Protein AF-A0A8C5IM98-F1 (afdb_monomer_lite)

Secondary structure (DSSP, 8-state):
-PPPP--PPPTTSHHHHHHHHHHHHHHHHHHHHHHHHHHTPPPTTSSEEEEE--S-HHHHHHHHHHHHHTT--S---------SS--------TTSS-S-----EEEEE-----HHHHHHHHHHS---

InterPro domains:
  IPR004323 Divalent ion tolerance protein, CutA [PF03091] (49-82)
  IPR004323 Divalent ion tolerance protein, CutA [PF03091] (95-123)
  IPR004323 Divalent ion tolerance protein, CutA [PTHR23419] (19-82)
  IPR011322 Nitrogen regulatory PII-like, alpha/beta [SSF54913] (42-125)
  IPR015867 Nitrogen regulatory protein PII/ATP phosphoribosyltransferase, C-terminal [G3DSA:3.30.70.120] (31-84)
  IPR015867 Nitrogen regulatory protein PII/ATP phosphoribosyltransferase, C-terminal [G3DSA:3.30.70.120] (92-128)

Organism: Junco hyemalis (NCBI:txid40217)

pLDDT: mean 76.37, std 17.56, range [39.25, 95.69]

Sequence (128 aa):
RDKPRALSPPPGGKPVLALLLLLHPLLRGLALQLHSALTGSYVPGTHSVVFVTCLNEHIARDIARAIMDRRLAACVNILPKTNLGSAGREGMDAESIHPFEIPDIISLPIEQGNPAYLRWMEESVPRH

Radius of gyration: 26.39 Å; chains: 1; bounding box: 52×39×84 Å

Structure (mmCIF, N/CA/C/O backbone):
data_AF-A0A8C5IM98-F1
#
_entry.id   AF-A0A8C5IM98-F1
#
loop_
_atom_site.group_PDB
_atom_site.id
_atom_site.type_symbol
_atom_site.label_atom_id
_atom_site.label_alt_id
_atom_site.label_comp_id
_atom_site.label_asym_id
_atom_site.label_entity_id
_atom_site.label_seq_id
_atom_site.pdbx_PDB_ins_code
_atom_site.Cartn_x
_atom_site.Cartn_y
_atom_site.Cartn_z
_atom_site.occupancy
_atom_site.B_iso_or_equiv
_atom_site.auth_seq_id
_atom_site.auth_comp_id
_atom_site.auth_asym_id
_atom_site.auth_atom_id
_atom_site.pdbx_PDB_model_num
ATOM 1 N N . ARG A 1 1 ? 1.896 26.145 68.142 1.00 40.41 1 ARG A N 1
ATOM 2 C CA . ARG A 1 1 ? 2.326 25.919 66.739 1.00 40.41 1 ARG A CA 1
ATOM 3 C C . ARG A 1 1 ? 1.821 24.537 66.344 1.00 40.41 1 ARG A C 1
ATOM 5 O O . ARG A 1 1 ? 2.517 23.559 66.581 1.00 40.41 1 ARG A O 1
ATOM 12 N N . ASP A 1 2 ? 0.587 24.460 65.850 1.00 43.69 2 ASP A N 1
ATOM 13 C CA . ASP A 1 2 ? 0.004 23.217 65.338 1.00 43.69 2 ASP A CA 1
ATOM 14 C C . ASP A 1 2 ? 0.629 22.866 63.985 1.00 43.69 2 ASP A C 1
ATOM 16 O O 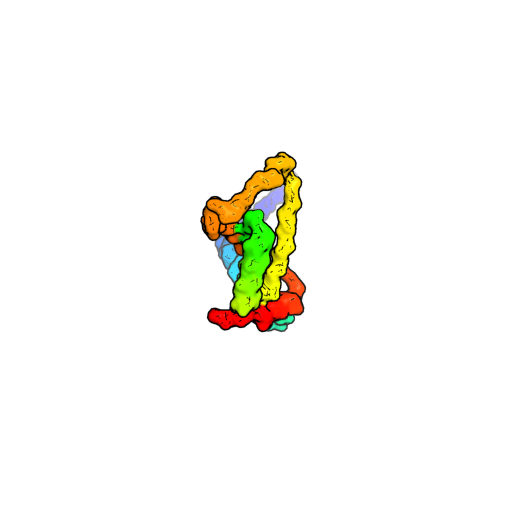. ASP A 1 2 ? 0.721 23.713 63.096 1.00 43.69 2 ASP A O 1
ATOM 20 N N . LYS A 1 3 ? 1.087 21.622 63.837 1.00 46.38 3 LYS A N 1
ATOM 21 C CA . LYS A 1 3 ? 1.507 21.049 62.552 1.00 46.38 3 LYS A CA 1
ATOM 22 C C . LYS A 1 3 ? 0.265 20.420 61.901 1.00 46.38 3 LYS A C 1
ATOM 24 O O . LYS A 1 3 ? -0.384 19.611 62.565 1.00 46.38 3 LYS A O 1
ATOM 29 N N . PRO A 1 4 ? -0.074 20.721 60.636 1.00 49.53 4 PRO A N 1
ATOM 30 C CA . PRO A 1 4 ? -1.224 20.100 59.991 1.00 49.53 4 PRO A CA 1
ATOM 31 C C . PRO A 1 4 ? -0.968 18.599 59.786 1.00 49.53 4 PRO A C 1
ATOM 33 O O . PRO A 1 4 ? 0.071 18.198 59.257 1.00 49.53 4 PRO A O 1
ATOM 36 N N . ARG A 1 5 ? -1.921 17.763 60.222 1.00 50.78 5 ARG A N 1
ATOM 37 C CA . ARG A 1 5 ? -1.963 16.326 59.914 1.00 50.78 5 ARG A CA 1
ATOM 38 C C . ARG A 1 5 ? -2.022 16.152 58.397 1.00 50.78 5 ARG A C 1
ATOM 40 O O . ARG A 1 5 ? -2.995 16.558 57.770 1.00 50.78 5 ARG A O 1
ATOM 47 N N . ALA A 1 6 ? -0.995 15.529 57.827 1.00 51.97 6 ALA A N 1
ATOM 48 C CA . ALA A 1 6 ? -1.021 15.066 56.449 1.00 51.97 6 ALA A CA 1
ATOM 49 C C . ALA A 1 6 ? -2.111 13.993 56.310 1.00 51.97 6 ALA A C 1
ATOM 51 O O . ALA A 1 6 ? -2.043 12.939 56.943 1.00 51.97 6 ALA A O 1
ATOM 52 N N . LEU A 1 7 ? -3.133 14.297 55.513 1.00 51.81 7 LEU A N 1
ATOM 53 C CA . LEU A 1 7 ? -4.190 13.372 55.132 1.00 51.81 7 LEU A CA 1
ATOM 54 C C . LEU A 1 7 ? -3.565 12.301 54.227 1.00 51.81 7 LEU A C 1
ATOM 56 O O . LEU A 1 7 ? -3.160 12.595 53.102 1.00 51.81 7 LEU A O 1
ATOM 60 N N . SER A 1 8 ? -3.413 11.078 54.734 1.00 50.03 8 SER A N 1
ATOM 61 C CA . SER A 1 8 ? -2.940 9.953 53.929 1.00 50.03 8 SER A CA 1
ATOM 62 C C . SER A 1 8 ? -3.958 9.635 52.821 1.00 50.03 8 SER A C 1
ATOM 64 O O . SER A 1 8 ? -5.165 9.642 53.079 1.00 50.03 8 SER A O 1
ATOM 66 N N . PRO A 1 9 ? -3.514 9.359 51.580 1.00 54.03 9 PRO A N 1
ATOM 67 C CA . PRO A 1 9 ? -4.426 8.986 50.506 1.00 54.03 9 PRO A CA 1
ATOM 68 C C . PRO A 1 9 ? -5.061 7.610 50.791 1.00 54.03 9 PRO A C 1
ATOM 70 O O . PRO A 1 9 ? -4.386 6.727 51.334 1.00 54.03 9 PRO A O 1
ATOM 73 N N . PRO A 1 10 ? -6.341 7.396 50.431 1.00 55.06 10 PRO A N 1
ATOM 74 C CA . PRO A 1 10 ? -7.062 6.165 50.745 1.00 55.06 10 PRO A CA 1
ATOM 75 C C . PRO A 1 10 ? -6.432 4.934 50.056 1.00 55.06 10 PRO A C 1
ATOM 77 O O . PRO A 1 10 ? -6.113 4.981 48.861 1.00 55.06 10 PRO A O 1
ATOM 80 N N . PRO A 1 11 ? -6.266 3.803 50.769 1.00 57.31 11 PRO A N 1
ATOM 81 C CA . PRO A 1 11 ? -5.680 2.585 50.224 1.00 57.31 11 PRO A CA 1
ATOM 82 C C . PRO A 1 11 ? -6.756 1.793 49.469 1.00 57.31 11 PRO A C 1
ATOM 84 O O . PRO A 1 11 ? -7.422 0.936 50.034 1.00 57.31 11 PRO A O 1
ATOM 87 N N . GLY A 1 12 ? -6.963 2.092 48.185 1.00 58.28 12 GLY A N 1
ATOM 88 C CA . GLY A 1 12 ? -7.943 1.341 47.382 1.00 58.28 12 GLY A CA 1
ATOM 89 C C . GLY A 1 12 ? -7.880 1.521 45.864 1.00 58.28 12 GLY A C 1
ATOM 90 O O . GLY A 1 12 ? -8.354 0.661 45.133 1.00 58.28 12 GLY A O 1
ATOM 91 N N . GLY A 1 13 ? -7.255 2.590 45.356 1.00 58.38 13 GLY A N 1
ATOM 92 C CA . GLY A 1 13 ? -7.288 2.916 43.918 1.00 58.38 13 GLY A CA 1
ATOM 93 C C . GLY A 1 13 ? -6.243 2.222 43.033 1.00 58.38 13 GLY A C 1
ATOM 94 O O . GLY A 1 13 ? -6.326 2.303 41.811 1.00 58.38 13 GLY A O 1
ATOM 95 N N . LYS A 1 14 ? -5.249 1.543 43.619 1.00 64.50 14 LYS A N 1
ATOM 96 C CA . LYS A 1 14 ? -4.095 1.002 42.876 1.00 64.50 14 LYS A CA 1
ATOM 97 C C . LYS A 1 14 ? -4.446 -0.117 41.873 1.00 64.50 14 LYS A C 1
ATOM 99 O O . LYS A 1 14 ? -3.981 -0.017 40.740 1.00 64.50 14 LYS A O 1
ATOM 104 N N . PRO A 1 15 ? -5.258 -1.143 42.213 1.00 71.38 15 PRO A N 1
ATOM 105 C CA . PRO A 1 15 ? -5.555 -2.219 41.264 1.00 71.38 15 PRO A CA 1
ATOM 106 C C . PRO A 1 15 ? -6.532 -1.780 40.165 1.00 71.38 15 PRO A C 1
ATOM 108 O O . PRO A 1 15 ? -6.390 -2.203 39.023 1.00 71.38 15 PRO A O 1
ATOM 111 N N . VAL A 1 16 ? -7.479 -0.888 40.477 1.00 79.81 16 VAL A N 1
ATOM 112 C CA . VAL A 1 16 ? -8.461 -0.373 39.506 1.00 79.81 16 VAL A CA 1
ATOM 113 C C . VAL A 1 16 ? -7.786 0.516 38.462 1.00 79.81 16 VAL A C 1
ATOM 115 O O . VAL A 1 16 ? -8.039 0.364 37.271 1.00 79.81 16 VAL A O 1
ATOM 118 N N . LEU A 1 17 ? -6.880 1.402 38.890 1.00 80.00 17 LEU A N 1
ATOM 119 C CA . LEU A 1 17 ? -6.123 2.251 37.970 1.00 80.00 17 LEU A CA 1
ATOM 120 C C . LEU A 1 17 ? -5.176 1.424 37.088 1.00 80.00 17 LEU A C 1
ATOM 122 O O . LEU A 1 17 ? -5.078 1.683 35.892 1.00 80.00 17 LEU A O 1
ATOM 126 N N . ALA A 1 18 ? -4.527 0.399 37.650 1.00 84.06 18 ALA A N 1
ATOM 127 C CA . ALA A 1 18 ? -3.683 -0.517 36.885 1.00 84.06 18 ALA A CA 1
ATOM 128 C C . ALA A 1 18 ? -4.488 -1.308 35.840 1.00 84.06 18 ALA A C 1
ATOM 130 O O . ALA A 1 18 ? -4.067 -1.403 34.689 1.00 84.06 18 ALA A O 1
ATOM 131 N N . LEU A 1 19 ? -5.668 -1.817 36.210 1.00 85.81 19 LEU A N 1
ATOM 132 C CA . LEU A 1 19 ? -6.565 -2.521 35.292 1.00 85.81 19 LEU A CA 1
ATOM 133 C C . LEU A 1 19 ? -7.060 -1.604 34.165 1.00 85.81 19 LEU A C 1
ATOM 135 O O . LEU A 1 19 ? -7.083 -2.013 33.008 1.00 85.81 19 LEU A O 1
ATOM 139 N N . LEU A 1 20 ? -7.404 -0.353 34.485 1.00 84.00 20 LEU A N 1
ATOM 140 C CA . LEU A 1 20 ? -7.830 0.634 33.495 1.00 84.00 20 LEU A CA 1
ATOM 141 C C . LEU A 1 20 ? -6.705 0.969 32.505 1.00 84.00 20 LEU A C 1
ATOM 143 O O . LEU A 1 20 ? -6.954 1.023 31.305 1.00 84.00 20 LEU A O 1
ATOM 147 N N . LEU A 1 21 ? -5.470 1.145 32.987 1.00 87.12 21 LEU A N 1
ATOM 148 C CA . LEU A 1 21 ? -4.298 1.389 32.138 1.00 87.12 21 LEU A CA 1
ATOM 149 C C . LEU A 1 21 ? -3.974 0.186 31.240 1.00 87.12 21 LEU A C 1
ATOM 151 O O . LEU A 1 21 ? -3.632 0.375 30.075 1.00 87.12 21 LEU A O 1
ATOM 155 N N . LEU A 1 22 ? -4.131 -1.038 31.753 1.00 87.94 22 LEU A N 1
ATOM 156 C CA . LEU A 1 22 ? -3.951 -2.272 30.981 1.00 87.94 22 LEU A CA 1
ATOM 157 C C . LEU A 1 22 ? -5.029 -2.454 29.905 1.00 87.94 22 LEU A C 1
ATOM 159 O O . LEU A 1 22 ? -4.732 -2.926 28.811 1.00 87.94 22 LEU A O 1
ATOM 163 N N . LEU A 1 23 ? -6.270 -2.059 30.192 1.00 92.38 23 LEU A N 1
ATOM 164 C CA . LEU A 1 23 ? -7.392 -2.179 29.259 1.00 92.38 23 LEU A CA 1
ATOM 165 C C . LEU A 1 23 ? -7.466 -1.009 28.258 1.00 92.38 23 LEU A C 1
ATOM 167 O O . LEU A 1 23 ? -8.094 -1.123 27.206 1.00 92.38 23 LEU A O 1
ATOM 171 N N . HIS A 1 24 ? -6.804 0.110 28.556 1.00 88.44 24 HIS A N 1
ATOM 172 C CA . HIS A 1 24 ? -6.802 1.321 27.739 1.00 88.44 24 HIS A CA 1
ATOM 173 C C . HIS A 1 24 ? -6.419 1.113 26.258 1.00 88.44 24 HIS A C 1
ATOM 175 O O . HIS A 1 24 ? -7.154 1.615 25.407 1.00 88.44 24 HIS A O 1
ATOM 181 N N . PRO A 1 25 ? -5.332 0.400 25.882 1.00 87.50 25 PRO A N 1
ATOM 182 C CA . PRO A 1 25 ? -5.004 0.190 24.467 1.00 87.50 25 PRO A CA 1
ATOM 183 C C . PRO A 1 25 ? -6.091 -0.593 23.719 1.00 87.50 25 PRO A C 1
ATOM 185 O O . PRO A 1 25 ? -6.407 -0.255 22.580 1.00 87.50 25 PRO A O 1
ATOM 188 N N . LEU A 1 26 ? -6.717 -1.578 24.374 1.00 89.25 26 LEU A N 1
ATOM 189 C CA . LEU A 1 26 ? -7.803 -2.366 23.792 1.00 89.25 26 LEU A CA 1
ATOM 190 C C . LEU A 1 26 ? -9.061 -1.511 23.584 1.00 89.25 26 LEU A C 1
ATOM 192 O O . LEU A 1 26 ? -9.620 -1.486 22.488 1.00 89.25 26 LEU A O 1
ATOM 196 N N . LEU A 1 27 ? -9.473 -0.768 24.616 1.00 88.56 27 LEU A N 1
ATOM 197 C CA . LEU A 1 27 ? -10.615 0.149 24.544 1.00 88.56 27 LEU A CA 1
ATOM 198 C C . LEU A 1 27 ? -10.401 1.234 23.488 1.00 88.56 27 LEU A C 1
ATOM 200 O O . LEU A 1 27 ? -11.323 1.557 22.744 1.00 88.56 27 LEU A O 1
ATOM 204 N N . ARG A 1 28 ? -9.179 1.766 23.380 1.00 85.69 28 ARG A N 1
ATOM 205 C CA . ARG A 1 28 ? -8.815 2.754 22.361 1.00 85.69 28 ARG A CA 1
ATOM 206 C C . ARG A 1 28 ? -8.889 2.165 20.951 1.00 85.69 28 ARG A C 1
ATOM 208 O O . ARG A 1 28 ? -9.413 2.830 20.064 1.00 85.69 28 ARG A O 1
ATOM 215 N N . GLY A 1 29 ? -8.421 0.933 20.749 1.00 84.12 29 GLY A N 1
ATOM 216 C CA . GLY A 1 29 ? -8.547 0.229 19.469 1.00 84.12 29 GLY A CA 1
ATOM 217 C C . GLY A 1 29 ? -10.009 0.033 19.061 1.00 84.12 29 GLY A C 1
ATOM 218 O O . GLY A 1 29 ? -10.397 0.407 17.958 1.00 84.12 29 GLY A O 1
ATOM 219 N N . LEU A 1 30 ? -10.843 -0.458 19.982 1.00 85.56 30 LEU A N 1
ATOM 220 C CA . LEU A 1 30 ? -12.288 -0.616 19.770 1.00 85.56 30 LEU A CA 1
ATOM 221 C C . LEU A 1 30 ? -12.988 0.713 19.463 1.00 85.56 30 LEU A C 1
ATOM 223 O O . LEU A 1 30 ? -13.805 0.777 18.548 1.00 85.56 30 LEU A O 1
ATOM 227 N N . ALA A 1 31 ? -12.648 1.782 20.185 1.00 84.88 31 ALA A N 1
ATOM 228 C CA . ALA A 1 31 ? -13.211 3.106 19.944 1.00 84.88 31 ALA A CA 1
ATOM 229 C C . ALA A 1 31 ? -12.843 3.648 18.552 1.00 84.88 31 ALA A C 1
ATOM 231 O O . ALA A 1 31 ? -13.698 4.227 17.887 1.00 84.88 31 ALA A O 1
ATOM 232 N N . LEU A 1 32 ? -11.606 3.431 18.087 1.00 81.06 32 LEU A N 1
ATOM 233 C CA . LEU A 1 32 ? -11.169 3.832 16.744 1.00 81.06 32 LEU A CA 1
ATOM 234 C C . LEU A 1 32 ? -11.890 3.043 15.646 1.00 81.06 32 LEU A C 1
ATOM 236 O O . LEU A 1 32 ? -12.341 3.645 14.675 1.00 81.06 32 LEU A O 1
ATOM 240 N N . GLN A 1 33 ? -12.057 1.729 15.823 1.00 80.81 33 GLN A N 1
ATOM 241 C CA . GLN A 1 33 ? -12.823 0.884 14.898 1.00 80.81 33 GLN A CA 1
ATOM 242 C C . GLN A 1 33 ? -14.289 1.330 14.814 1.00 80.81 33 GLN A C 1
ATOM 244 O O . GLN A 1 33 ? -14.833 1.495 13.726 1.00 80.81 33 GLN A O 1
ATOM 249 N N . LEU A 1 34 ? -14.919 1.599 15.962 1.00 83.19 34 LEU A N 1
ATOM 250 C CA . LEU A 1 34 ? -16.303 2.070 16.017 1.00 83.19 34 LEU A CA 1
ATOM 251 C C . LEU A 1 34 ? -16.454 3.466 15.398 1.00 83.19 34 LEU A C 1
ATOM 253 O O . LEU A 1 34 ? -17.392 3.716 14.646 1.00 83.19 34 LEU A O 1
ATOM 257 N N . HIS A 1 35 ? -15.523 4.378 15.683 1.00 79.94 35 HIS A N 1
ATOM 258 C CA . HIS A 1 35 ? -15.528 5.716 15.103 1.00 79.94 35 HIS A CA 1
ATOM 259 C C . HIS A 1 35 ? -15.345 5.672 13.586 1.00 79.94 35 HIS A C 1
ATOM 261 O O . HIS A 1 35 ? -16.069 6.358 12.869 1.00 79.94 35 HIS A O 1
ATOM 267 N N . SER A 1 36 ? -14.429 4.839 13.090 1.00 75.94 36 SER A N 1
ATOM 268 C CA . SER A 1 36 ? -14.247 4.587 11.660 1.00 75.94 36 SER A CA 1
ATOM 269 C C . SER A 1 36 ? -15.533 4.057 11.018 1.00 75.94 36 SER A C 1
ATOM 271 O O . SER A 1 36 ? -16.001 4.648 10.047 1.00 75.94 36 SER A O 1
ATOM 273 N N . ALA A 1 37 ? -16.166 3.040 11.613 1.00 74.69 37 ALA A N 1
ATOM 274 C CA . ALA A 1 37 ? -17.416 2.472 11.111 1.00 74.69 37 ALA A CA 1
ATOM 275 C C . ALA A 1 37 ? -18.560 3.501 11.045 1.00 74.69 37 ALA A C 1
ATOM 277 O O . ALA A 1 37 ? -19.334 3.505 10.092 1.00 74.69 37 ALA A O 1
ATOM 278 N N . LEU A 1 38 ? -18.658 4.397 12.034 1.00 80.69 38 LEU A N 1
ATOM 279 C CA . LEU A 1 38 ? -19.711 5.416 12.102 1.00 80.69 38 LEU A CA 1
ATOM 280 C C . LEU A 1 38 ? -19.453 6.629 11.199 1.00 80.69 38 LEU A C 1
ATOM 282 O O . LEU A 1 38 ? -20.393 7.217 10.675 1.00 80.69 38 LEU A O 1
ATOM 286 N N . THR A 1 39 ? -18.194 7.034 11.037 1.00 75.94 39 THR A N 1
ATOM 287 C CA . THR A 1 39 ? -17.823 8.231 10.258 1.00 75.94 39 THR A CA 1
ATOM 288 C C . THR A 1 39 ? -17.441 7.920 8.815 1.00 75.94 39 THR A C 1
ATOM 290 O O . THR A 1 39 ? -17.246 8.838 8.021 1.00 75.94 39 THR A O 1
ATOM 293 N N . GLY A 1 40 ? -17.297 6.638 8.470 1.00 69.69 40 GLY A N 1
ATOM 294 C CA . GLY A 1 40 ? -16.712 6.210 7.201 1.00 69.69 40 GLY A CA 1
ATOM 295 C C . GLY A 1 40 ? -15.235 6.593 7.062 1.00 69.69 40 GLY A C 1
ATOM 296 O O . GLY A 1 40 ? -14.728 6.669 5.940 1.00 69.69 40 GLY A O 1
ATOM 297 N N . SER A 1 41 ? -14.560 6.884 8.180 1.00 72.25 41 SER A N 1
ATOM 298 C CA . SER A 1 41 ? -13.125 7.172 8.207 1.00 72.25 41 SER A CA 1
ATOM 299 C C . SER A 1 41 ? -12.325 5.886 8.037 1.00 72.25 41 SER A C 1
ATOM 301 O O . SER A 1 41 ? -12.791 4.805 8.370 1.00 72.25 41 SER A O 1
ATOM 303 N N . TYR A 1 42 ? -11.104 5.997 7.534 1.00 80.44 42 TYR A N 1
ATOM 304 C CA . TYR A 1 42 ? -10.207 4.865 7.327 1.00 80.44 42 TYR A CA 1
ATOM 305 C C . TYR A 1 42 ? -9.800 4.164 8.637 1.00 80.44 42 TYR A C 1
ATOM 307 O O . TYR A 1 42 ? -9.563 4.828 9.647 1.00 80.44 42 TYR A O 1
ATOM 315 N N . VAL A 1 43 ? -9.675 2.831 8.596 1.00 78.56 43 VAL A N 1
ATOM 316 C CA . VAL A 1 43 ? -9.140 2.015 9.696 1.00 78.56 43 VAL A CA 1
ATOM 317 C C . VAL A 1 43 ? -7.612 1.903 9.565 1.00 78.56 43 VAL A C 1
ATOM 319 O O . VAL A 1 43 ? -7.140 1.319 8.580 1.00 78.56 43 VAL A O 1
ATOM 322 N N . PRO A 1 44 ? -6.837 2.392 10.553 1.00 80.12 44 PRO A N 1
ATOM 323 C CA . PRO A 1 44 ? -5.380 2.260 10.573 1.00 80.12 44 PRO A CA 1
ATOM 324 C C . PRO A 1 44 ? -4.911 0.806 10.405 1.00 80.12 44 PRO A C 1
ATOM 326 O O . PRO A 1 44 ? -5.496 -0.109 10.986 1.00 80.12 44 PRO A O 1
ATOM 329 N N . GLY A 1 45 ? -3.861 0.593 9.608 1.00 79.06 45 GLY A N 1
ATOM 330 C CA . GLY A 1 45 ? -3.232 -0.718 9.408 1.00 79.06 45 GLY A CA 1
ATOM 331 C C . GLY A 1 45 ? -3.925 -1.661 8.416 1.00 79.06 45 GLY A C 1
ATOM 332 O O . GLY A 1 45 ? -3.461 -2.782 8.235 1.00 79.06 45 GLY A O 1
ATOM 333 N N . THR A 1 46 ? -5.008 -1.240 7.752 1.00 85.19 46 THR A N 1
ATOM 334 C CA . THR A 1 46 ? -5.675 -2.065 6.718 1.00 85.19 46 THR A CA 1
ATOM 335 C C . THR A 1 46 ? -4.945 -2.078 5.378 1.00 85.19 46 THR A C 1
ATOM 337 O O . THR A 1 46 ? -5.082 -3.028 4.614 1.00 85.19 46 THR A O 1
ATOM 340 N N . HIS A 1 47 ? -4.172 -1.033 5.095 1.00 90.50 47 HIS A N 1
ATOM 341 C CA . HIS A 1 47 ? -3.358 -0.900 3.895 1.00 90.50 47 HIS A CA 1
ATOM 342 C C . HIS A 1 47 ? -1.910 -0.624 4.286 1.00 90.50 47 HIS A C 1
ATOM 344 O O . HIS A 1 47 ? -1.636 -0.076 5.357 1.00 90.50 47 HIS A O 1
ATOM 350 N N . SER A 1 48 ? -0.989 -0.967 3.392 1.00 93.25 48 SER A N 1
ATOM 351 C CA . SER A 1 48 ? 0.446 -0.805 3.605 1.00 93.25 48 SER A CA 1
ATOM 352 C C . SER A 1 48 ? 1.105 -0.152 2.401 1.00 93.25 48 SER A C 1
ATOM 354 O O . SER A 1 48 ? 0.659 -0.313 1.266 1.00 93.25 48 SER A O 1
ATOM 356 N N . VAL A 1 49 ? 2.204 0.551 2.654 1.00 94.56 49 VAL A N 1
ATOM 357 C CA . VAL A 1 49 ? 3.148 0.976 1.621 1.00 94.56 49 VAL A CA 1
ATOM 358 C C . VAL A 1 49 ? 4.304 -0.010 1.614 1.00 94.56 49 VAL A C 1
ATOM 360 O O . VAL A 1 49 ? 4.899 -0.276 2.658 1.00 94.56 49 VAL A O 1
ATOM 363 N N . VAL A 1 50 ? 4.624 -0.538 0.436 1.00 94.88 50 VAL A N 1
ATOM 364 C CA . VAL A 1 50 ? 5.751 -1.451 0.245 1.00 94.88 50 VAL A CA 1
ATOM 365 C C . VAL A 1 50 ? 6.857 -0.726 -0.511 1.00 94.88 50 VAL A C 1
ATOM 367 O O . VAL A 1 50 ? 6.639 -0.220 -1.611 1.00 94.88 50 VAL A O 1
ATOM 370 N N . PHE A 1 51 ? 8.046 -0.687 0.079 1.00 93.50 51 PHE A N 1
ATOM 371 C CA . PHE A 1 51 ? 9.268 -0.231 -0.567 1.00 93.50 51 PHE A CA 1
ATOM 372 C C . PHE A 1 51 ? 10.026 -1.436 -1.104 1.00 93.50 51 PHE A C 1
ATOM 374 O O . PHE A 1 51 ? 10.271 -2.386 -0.363 1.00 93.50 51 PHE A O 1
ATOM 381 N N . VAL A 1 52 ? 10.395 -1.375 -2.382 1.00 90.75 52 VAL A N 1
ATOM 382 C CA . VAL A 1 52 ? 11.192 -2.399 -3.062 1.00 90.75 52 VAL A CA 1
ATOM 383 C C . VAL A 1 52 ? 12.449 -1.728 -3.598 1.00 90.75 52 VAL A C 1
ATOM 385 O O . VAL A 1 52 ? 12.358 -0.828 -4.437 1.00 90.75 52 VAL A O 1
ATOM 388 N N . THR A 1 53 ? 13.624 -2.128 -3.114 1.00 88.50 53 THR A N 1
ATOM 389 C CA . THR A 1 53 ? 14.895 -1.635 -3.654 1.00 88.50 53 THR A CA 1
ATOM 390 C C . THR A 1 53 ? 15.311 -2.495 -4.844 1.00 88.50 53 THR A C 1
ATOM 392 O O . THR A 1 53 ? 15.339 -3.719 -4.785 1.00 88.50 53 THR A O 1
ATOM 395 N N . CYS A 1 54 ? 15.611 -1.839 -5.964 1.00 82.81 54 CYS A N 1
ATOM 396 C CA . CYS A 1 54 ? 16.124 -2.490 -7.167 1.00 82.81 54 CYS A CA 1
ATOM 397 C C . CYS A 1 54 ? 17.509 -1.921 -7.508 1.00 82.81 54 CYS A C 1
ATOM 399 O O . CYS A 1 54 ? 17.832 -0.769 -7.178 1.00 82.81 54 CYS A O 1
ATOM 401 N N . LEU A 1 55 ? 18.335 -2.722 -8.183 1.00 77.06 55 LEU A N 1
ATOM 402 C CA . LEU A 1 55 ? 19.612 -2.259 -8.732 1.00 77.06 55 LEU A CA 1
ATOM 403 C C . LEU A 1 55 ? 19.448 -1.455 -10.025 1.00 77.06 55 LEU A C 1
ATOM 405 O O . LEU A 1 55 ? 20.236 -0.551 -10.283 1.00 77.06 55 LEU A O 1
ATOM 409 N N . ASN A 1 56 ? 18.431 -1.780 -10.827 1.00 78.50 56 ASN A N 1
ATOM 410 C CA . ASN A 1 56 ? 18.215 -1.207 -12.151 1.00 78.50 56 ASN A CA 1
ATOM 411 C C . ASN A 1 56 ? 16.772 -0.699 -12.295 1.00 78.50 56 ASN A C 1
ATOM 413 O O . ASN A 1 56 ? 15.820 -1.323 -11.822 1.00 78.50 56 ASN A O 1
ATOM 417 N N . GLU A 1 57 ? 16.617 0.427 -12.986 1.00 84.25 57 GLU A N 1
ATOM 418 C CA . GLU A 1 57 ? 15.326 1.020 -13.319 1.00 84.25 57 GLU A CA 1
ATOM 419 C C . GLU A 1 57 ? 14.481 0.116 -14.234 1.00 84.25 57 GLU A C 1
ATOM 421 O O . GLU A 1 57 ? 13.261 0.076 -14.091 1.00 84.25 57 GLU A O 1
ATOM 426 N N . HIS A 1 58 ? 15.103 -0.644 -15.145 1.00 85.62 58 HIS A N 1
ATOM 427 C CA . HIS A 1 58 ? 14.377 -1.576 -16.016 1.00 85.62 58 HIS A CA 1
ATOM 428 C C . HIS A 1 58 ? 13.625 -2.635 -15.199 1.00 85.62 58 HIS A C 1
ATOM 430 O O . HIS A 1 58 ? 12.422 -2.814 -15.375 1.00 85.62 58 HIS A O 1
ATOM 436 N N . ILE A 1 59 ? 14.308 -3.255 -14.232 1.00 85.94 59 ILE A N 1
ATOM 437 C CA . ILE A 1 59 ? 13.718 -4.251 -13.327 1.00 85.94 59 ILE A CA 1
ATOM 438 C C . ILE A 1 59 ? 12.588 -3.625 -12.501 1.00 85.94 59 ILE A C 1
ATOM 440 O O . ILE A 1 59 ? 11.516 -4.213 -12.381 1.00 85.94 59 ILE A O 1
ATOM 444 N N . ALA A 1 60 ? 12.783 -2.407 -11.981 1.00 88.19 60 ALA A N 1
ATOM 445 C CA . ALA A 1 60 ? 11.743 -1.705 -11.230 1.00 88.19 60 ALA A CA 1
ATOM 446 C C . ALA A 1 60 ? 10.477 -1.466 -12.074 1.00 88.19 60 ALA A C 1
ATOM 448 O O . ALA A 1 60 ? 9.364 -1.641 -11.577 1.00 88.19 60 ALA A O 1
ATOM 449 N N . ARG A 1 61 ? 10.630 -1.111 -13.359 1.00 91.00 61 ARG A N 1
ATOM 450 C CA . ARG A 1 61 ? 9.496 -0.948 -14.282 1.00 91.00 61 ARG A CA 1
ATOM 451 C C . ARG A 1 61 ? 8.801 -2.270 -14.586 1.00 91.00 61 ARG A C 1
ATOM 453 O O . ARG A 1 61 ? 7.573 -2.291 -14.621 1.00 91.00 61 ARG A O 1
ATOM 460 N N . ASP A 1 62 ? 9.547 -3.351 -14.789 1.00 91.31 62 ASP A N 1
ATOM 461 C CA . ASP A 1 62 ? 8.962 -4.668 -15.056 1.00 91.31 62 ASP A CA 1
ATOM 462 C C . ASP A 1 62 ? 8.184 -5.197 -13.847 1.00 91.31 62 ASP A C 1
ATOM 464 O O . ASP A 1 62 ? 7.055 -5.666 -13.994 1.00 91.31 62 ASP A O 1
ATOM 468 N N . ILE A 1 63 ? 8.731 -5.035 -12.637 1.00 90.31 63 ILE A N 1
ATOM 469 C CA . ILE A 1 63 ? 8.037 -5.357 -11.384 1.00 90.31 63 ILE A CA 1
ATOM 470 C C . ILE A 1 63 ? 6.775 -4.502 -11.240 1.00 90.31 63 ILE A C 1
ATOM 472 O O . ILE A 1 63 ? 5.703 -5.038 -10.961 1.00 90.31 63 ILE A O 1
ATOM 476 N N . ALA A 1 64 ? 6.873 -3.188 -11.467 1.00 93.31 64 ALA A N 1
ATOM 477 C CA . ALA A 1 64 ? 5.726 -2.288 -11.389 1.00 93.31 64 ALA A CA 1
ATOM 478 C C . ALA A 1 64 ? 4.612 -2.717 -12.354 1.00 93.31 64 ALA A C 1
ATOM 480 O O . ALA A 1 64 ? 3.460 -2.832 -11.942 1.00 93.31 64 ALA A O 1
ATOM 481 N N . ARG A 1 65 ? 4.953 -3.025 -13.611 1.00 94.88 65 ARG A N 1
ATOM 482 C CA . ARG A 1 65 ? 3.997 -3.539 -14.604 1.00 94.88 65 ARG A CA 1
ATOM 483 C C . ARG A 1 65 ? 3.341 -4.828 -14.125 1.00 94.88 65 ARG A C 1
ATOM 485 O O . ARG A 1 65 ? 2.121 -4.887 -14.060 1.00 94.88 65 ARG A O 1
ATOM 492 N N . ALA A 1 66 ? 4.129 -5.810 -13.689 1.00 94.00 66 ALA A N 1
ATOM 493 C CA . ALA A 1 66 ? 3.602 -7.086 -13.216 1.00 94.00 66 ALA A CA 1
ATOM 494 C C . ALA A 1 66 ? 2.657 -6.941 -12.004 1.00 94.00 66 ALA A C 1
ATOM 496 O O . ALA A 1 66 ? 1.647 -7.644 -11.927 1.00 94.00 66 ALA A O 1
ATOM 497 N N . ILE A 1 67 ? 2.962 -6.033 -11.069 1.00 93.88 67 ILE A N 1
ATOM 498 C CA . ILE A 1 67 ? 2.114 -5.723 -9.906 1.00 93.88 67 ILE A CA 1
ATOM 499 C C . ILE A 1 67 ? 0.795 -5.079 -10.348 1.00 93.88 67 ILE A C 1
ATOM 501 O O . ILE A 1 67 ? -0.269 -5.483 -9.872 1.00 93.88 67 ILE A O 1
ATOM 505 N N . MET A 1 68 ? 0.854 -4.101 -11.255 1.00 94.06 68 MET A N 1
ATOM 506 C CA . MET A 1 68 ? -0.331 -3.386 -11.739 1.00 94.06 68 MET A CA 1
ATOM 507 C C . MET A 1 68 ? -1.223 -4.276 -12.613 1.00 94.06 68 MET A C 1
ATOM 509 O O . MET A 1 68 ? -2.439 -4.277 -12.428 1.00 94.06 68 MET A O 1
ATOM 513 N N . ASP A 1 69 ? -0.640 -5.092 -13.495 1.00 94.69 69 ASP A N 1
ATOM 514 C CA . ASP A 1 69 ? -1.367 -6.023 -14.372 1.00 94.69 69 ASP A CA 1
ATOM 515 C C . ASP A 1 69 ? -2.158 -7.057 -13.565 1.00 94.69 69 ASP A C 1
ATOM 517 O O . ASP A 1 69 ? -3.289 -7.408 -13.902 1.00 94.69 69 ASP A O 1
ATOM 521 N N . ARG A 1 70 ? -1.580 -7.513 -12.449 1.00 93.81 70 ARG A N 1
ATOM 522 C CA . ARG A 1 70 ? -2.227 -8.433 -11.504 1.00 93.81 70 ARG A CA 1
ATOM 523 C C . ARG A 1 70 ? -3.110 -7.723 -10.477 1.00 93.81 70 ARG A C 1
ATOM 525 O O . ARG A 1 70 ? -3.692 -8.393 -9.630 1.00 93.81 70 ARG A O 1
ATOM 532 N N . ARG A 1 71 ? -3.207 -6.389 -10.537 1.00 93.12 71 ARG A N 1
ATOM 533 C CA . ARG A 1 71 ? -3.947 -5.541 -9.589 1.00 93.12 7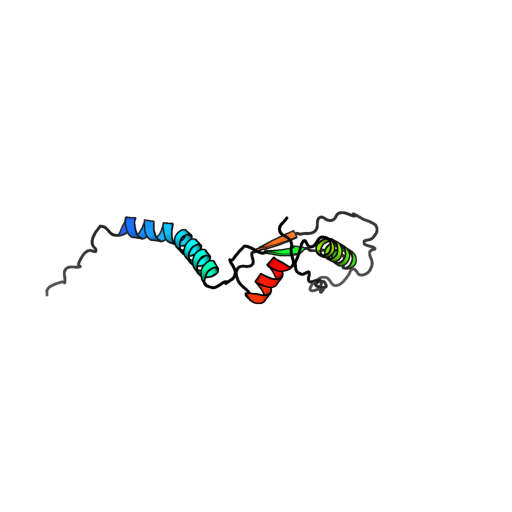1 ARG A CA 1
ATOM 534 C C . ARG A 1 71 ? -3.600 -5.839 -8.127 1.00 93.12 71 ARG A C 1
ATOM 536 O O . ARG A 1 71 ? -4.487 -5.931 -7.288 1.00 93.12 71 ARG A O 1
ATOM 543 N N . LEU A 1 72 ? -2.311 -6.012 -7.829 1.00 93.25 72 LEU A N 1
ATOM 544 C CA . LEU A 1 72 ? -1.821 -6.308 -6.474 1.00 93.25 72 LEU A CA 1
ATOM 545 C C . LEU A 1 72 ? -1.551 -5.044 -5.643 1.00 93.25 72 LEU A C 1
ATOM 547 O O . LEU A 1 72 ? -1.427 -5.126 -4.424 1.00 93.25 72 LEU A O 1
ATOM 551 N N . ALA A 1 73 ? -1.453 -3.879 -6.287 1.00 94.06 73 ALA A N 1
ATOM 552 C CA . ALA A 1 73 ? -1.302 -2.583 -5.635 1.00 94.06 73 ALA A CA 1
ATOM 553 C C . ALA A 1 73 ? -2.169 -1.532 -6.336 1.00 94.06 73 ALA A C 1
ATOM 555 O O . ALA A 1 73 ? -2.411 -1.622 -7.539 1.00 94.06 73 ALA A O 1
ATOM 556 N N . ALA A 1 74 ? -2.614 -0.521 -5.588 1.00 94.50 74 ALA A N 1
ATOM 557 C CA . ALA A 1 74 ? -3.399 0.581 -6.143 1.00 94.50 74 ALA A CA 1
ATOM 558 C C . ALA A 1 74 ? -2.524 1.554 -6.951 1.00 94.50 74 ALA A C 1
ATOM 560 O O . ALA A 1 74 ? -2.960 2.117 -7.952 1.00 94.50 74 ALA A O 1
ATOM 561 N N . CYS A 1 75 ? -1.276 1.749 -6.523 1.00 94.62 75 CYS A N 1
ATOM 562 C CA . CYS A 1 75 ? -0.314 2.630 -7.172 1.00 94.62 75 CYS A CA 1
ATOM 563 C C . CYS A 1 75 ? 1.119 2.134 -6.961 1.00 94.62 75 CYS A C 1
ATOM 565 O O . CYS A 1 75 ? 1.423 1.507 -5.945 1.00 94.62 75 CYS A O 1
ATOM 567 N N . VAL A 1 76 ? 2.014 2.492 -7.883 1.00 95.69 76 VAL A N 1
ATOM 568 C CA . VAL A 1 76 ? 3.457 2.263 -7.759 1.00 95.69 76 VAL A CA 1
ATOM 569 C C . VAL A 1 76 ? 4.195 3.551 -8.111 1.00 95.69 76 VAL A C 1
ATOM 571 O O . VAL A 1 76 ? 3.963 4.130 -9.170 1.00 95.69 76 VAL A O 1
ATOM 574 N N . ASN A 1 77 ? 5.103 3.976 -7.233 1.00 94.00 77 ASN A N 1
ATOM 575 C CA . ASN A 1 77 ? 5.993 5.110 -7.468 1.00 94.00 77 ASN A CA 1
ATOM 576 C C . ASN A 1 77 ? 7.412 4.591 -7.707 1.00 94.00 77 ASN A C 1
ATOM 578 O O . ASN A 1 77 ? 7.967 3.903 -6.851 1.00 94.00 77 ASN A O 1
ATOM 582 N N . ILE A 1 78 ? 8.008 4.940 -8.848 1.00 90.81 78 ILE A N 1
ATOM 583 C CA . ILE A 1 78 ? 9.405 4.616 -9.156 1.00 90.81 78 ILE A CA 1
ATOM 584 C C . ILE A 1 78 ? 10.250 5.849 -8.852 1.00 90.81 78 ILE A C 1
ATOM 586 O O . ILE A 1 78 ? 10.082 6.895 -9.478 1.00 90.81 78 ILE A O 1
ATOM 590 N N . LEU A 1 79 ? 11.145 5.726 -7.873 1.00 89.19 79 LEU A N 1
ATOM 591 C CA . LEU A 1 79 ? 12.057 6.793 -7.474 1.00 89.19 79 LEU A CA 1
ATOM 592 C C . LEU A 1 79 ? 13.454 6.497 -8.040 1.00 89.19 79 LEU A C 1
ATOM 594 O O . LEU A 1 79 ? 14.012 5.444 -7.722 1.00 89.19 79 LEU A O 1
ATOM 598 N N . PRO A 1 80 ? 14.042 7.386 -8.863 1.00 80.88 80 PRO A N 1
ATOM 599 C CA . PRO A 1 80 ? 15.410 7.200 -9.327 1.00 80.88 80 PRO A CA 1
ATOM 600 C C . PRO A 1 80 ? 16.375 7.304 -8.140 1.00 80.88 80 PRO A C 1
ATOM 602 O O . PRO A 1 80 ? 16.259 8.210 -7.311 1.00 80.88 80 PRO A O 1
ATOM 605 N N . LYS A 1 81 ? 17.351 6.391 -8.056 1.00 71.50 81 LYS A N 1
ATOM 606 C CA . LYS A 1 81 ? 18.451 6.517 -7.091 1.00 71.50 81 LYS A CA 1
ATOM 607 C C . LYS A 1 81 ? 19.262 7.762 -7.448 1.00 71.50 81 LYS A C 1
ATOM 609 O O . LYS A 1 81 ? 19.876 7.825 -8.509 1.00 71.50 81 LYS A O 1
ATOM 614 N N . THR A 1 82 ? 19.277 8.752 -6.561 1.00 59.41 82 THR A N 1
ATOM 615 C CA . THR A 1 82 ? 20.252 9.839 -6.622 1.00 59.41 82 THR A CA 1
ATOM 616 C C . THR A 1 82 ? 21.517 9.370 -5.908 1.00 59.41 82 THR A C 1
ATOM 618 O O . THR A 1 82 ? 21.466 8.890 -4.776 1.00 59.41 82 THR A O 1
ATOM 621 N N . ASN A 1 83 ? 22.663 9.461 -6.584 1.00 55.62 83 ASN A N 1
ATOM 622 C CA . ASN A 1 83 ? 23.962 9.039 -6.055 1.00 55.62 83 ASN A CA 1
ATOM 623 C C . ASN A 1 83 ? 24.451 10.019 -4.979 1.00 55.62 83 ASN A C 1
ATOM 625 O O . ASN A 1 83 ? 25.410 10.759 -5.185 1.00 55.62 83 ASN A O 1
ATOM 629 N N . LEU A 1 84 ? 23.800 10.054 -3.819 1.00 48.44 84 LEU A N 1
ATOM 630 C CA . LEU A 1 84 ? 24.283 10.806 -2.668 1.00 48.44 84 LEU A CA 1
ATOM 631 C C . LEU A 1 84 ? 25.295 9.936 -1.899 1.00 48.44 84 LEU A C 1
ATOM 633 O O . LEU A 1 84 ? 24.998 9.444 -0.817 1.00 48.44 84 LEU A O 1
ATOM 637 N N . GLY A 1 85 ? 26.478 9.692 -2.486 1.00 48.16 85 GLY A N 1
ATOM 638 C CA . GLY A 1 85 ? 27.603 9.108 -1.733 1.00 48.16 85 GLY A CA 1
ATOM 639 C C . GLY A 1 85 ? 28.497 8.058 -2.399 1.00 48.16 85 GLY A C 1
ATOM 640 O O . GLY A 1 85 ? 29.286 7.439 -1.697 1.00 48.16 85 GLY A O 1
ATOM 641 N N . SER A 1 86 ? 28.448 7.846 -3.713 1.00 40.47 86 SER A N 1
ATOM 642 C CA . SER A 1 86 ? 29.550 7.165 -4.416 1.00 40.47 86 SER A CA 1
ATOM 643 C C . SER A 1 86 ? 29.715 7.740 -5.817 1.00 40.47 86 SER A C 1
ATOM 645 O O . SER A 1 86 ? 29.075 7.334 -6.783 1.00 40.47 86 SER A O 1
ATOM 647 N N . ALA A 1 87 ? 30.584 8.744 -5.917 1.00 44.28 87 ALA A N 1
ATOM 648 C CA . ALA A 1 87 ? 31.204 9.068 -7.187 1.00 44.28 87 ALA A CA 1
ATOM 649 C C . ALA A 1 87 ? 32.035 7.852 -7.627 1.00 44.28 87 ALA A C 1
ATOM 651 O O . ALA A 1 87 ? 32.909 7.401 -6.888 1.00 44.28 87 ALA A O 1
ATOM 652 N N . GLY A 1 88 ? 31.756 7.346 -8.826 1.00 45.50 88 GLY A N 1
ATOM 653 C CA . GLY A 1 88 ? 32.591 6.363 -9.504 1.00 45.50 88 GLY A CA 1
ATOM 654 C C . GLY A 1 88 ? 32.096 4.929 -9.379 1.00 45.50 88 GLY A C 1
ATOM 655 O O . GLY A 1 88 ? 32.528 4.196 -8.497 1.00 45.50 88 GLY A O 1
ATOM 656 N N . ARG A 1 89 ? 31.236 4.532 -10.320 1.00 45.38 89 ARG A N 1
ATOM 657 C CA . ARG A 1 89 ? 31.395 3.350 -11.189 1.00 45.38 89 ARG A CA 1
ATOM 658 C C . ARG A 1 89 ? 30.298 3.404 -12.256 1.00 45.38 89 ARG A C 1
ATOM 660 O O . ARG A 1 89 ? 29.328 2.657 -12.231 1.00 45.38 89 ARG A O 1
ATOM 667 N N . GLU A 1 90 ? 30.453 4.352 -13.178 1.00 49.69 90 GLU A N 1
ATOM 668 C CA . GLU A 1 90 ? 29.883 4.211 -14.519 1.00 49.69 90 GLU A CA 1
ATOM 669 C C . GLU A 1 90 ? 30.596 3.041 -15.208 1.00 49.69 90 GLU A C 1
ATOM 671 O O . GLU A 1 90 ? 31.823 2.949 -15.157 1.00 49.69 90 GLU A O 1
ATOM 676 N N . GLY A 1 91 ? 29.829 2.143 -15.824 1.00 47.09 91 GLY A N 1
ATOM 677 C CA . GLY A 1 91 ? 30.363 1.071 -16.662 1.00 47.09 91 GLY A CA 1
ATOM 678 C C . GLY A 1 91 ? 30.740 -0.199 -15.904 1.00 47.09 91 GLY A C 1
ATOM 679 O O . GLY A 1 91 ? 31.914 -0.517 -15.738 1.00 47.09 91 GLY A O 1
ATOM 680 N N . MET A 1 92 ? 29.741 -0.971 -15.486 1.00 39.25 92 MET A N 1
ATOM 681 C CA . MET A 1 92 ? 29.904 -2.421 -15.454 1.00 39.25 92 MET A CA 1
ATOM 682 C C . MET A 1 92 ? 28.542 -3.047 -15.710 1.00 39.25 92 MET A C 1
ATOM 684 O O . MET A 1 92 ? 27.637 -2.945 -14.886 1.00 39.25 92 MET A O 1
ATOM 688 N N . ASP A 1 93 ? 28.419 -3.621 -16.894 1.00 46.12 93 ASP A N 1
ATOM 689 C CA . ASP A 1 93 ? 27.271 -4.324 -17.444 1.00 46.12 93 ASP A CA 1
ATOM 690 C C . ASP A 1 93 ? 26.621 -5.218 -16.373 1.00 46.12 93 ASP A C 1
ATOM 692 O O . ASP A 1 93 ? 27.085 -6.319 -16.070 1.00 46.12 93 ASP A O 1
ATOM 696 N N . ALA A 1 94 ? 25.521 -4.740 -15.783 1.00 49.31 94 ALA A N 1
ATOM 697 C CA . ALA A 1 94 ? 24.701 -5.488 -14.825 1.00 49.31 94 ALA A CA 1
ATOM 698 C C . ALA A 1 94 ? 23.851 -6.573 -15.520 1.00 49.31 94 ALA A C 1
ATOM 700 O O . ALA A 1 94 ? 22.823 -7.000 -15.005 1.00 49.31 94 ALA A O 1
ATOM 701 N N . GLU A 1 95 ? 24.263 -6.985 -16.717 1.00 48.88 95 GLU A N 1
ATOM 702 C CA . GLU A 1 95 ? 23.556 -7.925 -17.582 1.00 48.88 95 GLU A CA 1
ATOM 703 C C . GLU A 1 95 ? 24.128 -9.348 -17.458 1.00 48.88 95 GLU A C 1
ATOM 705 O O . GLU A 1 95 ? 23.527 -10.305 -17.938 1.00 48.88 95 GLU A O 1
ATOM 710 N N . SER A 1 96 ? 25.257 -9.514 -16.754 1.00 43.06 96 SER A N 1
ATOM 711 C CA . SER A 1 96 ? 26.041 -10.758 -16.805 1.00 43.06 96 SER A CA 1
ATOM 712 C C . SER A 1 96 ? 26.171 -11.513 -15.481 1.00 43.06 96 SER A C 1
ATOM 714 O O . SER A 1 96 ? 26.649 -12.646 -15.493 1.00 43.06 96 SER A O 1
ATOM 716 N N . ILE A 1 97 ? 25.807 -10.938 -14.328 1.00 45.56 97 ILE A N 1
ATOM 717 C CA . ILE A 1 97 ? 26.042 -11.596 -13.033 1.00 45.56 97 ILE A CA 1
ATOM 718 C C . ILE A 1 97 ? 24.832 -11.414 -12.110 1.00 45.56 97 ILE A C 1
ATOM 720 O O . ILE A 1 97 ? 24.582 -10.338 -11.588 1.00 45.56 97 ILE A O 1
ATOM 724 N N . HIS A 1 98 ? 24.144 -12.537 -11.896 1.00 43.53 98 HIS A N 1
ATOM 725 C CA . HIS A 1 98 ? 23.066 -12.799 -10.939 1.00 43.53 98 HIS A CA 1
ATOM 726 C C . HIS A 1 98 ? 21.655 -12.255 -11.258 1.00 43.53 98 HIS A C 1
ATOM 728 O O . HIS A 1 98 ? 21.261 -11.204 -10.766 1.00 43.53 98 HIS A O 1
ATOM 734 N N . PRO A 1 99 ? 20.814 -13.055 -11.954 1.00 48.81 99 PRO A N 1
ATOM 735 C CA . PRO A 1 99 ? 19.398 -12.742 -12.198 1.00 48.81 99 PRO A CA 1
ATOM 736 C C . PRO A 1 99 ? 18.511 -12.661 -10.939 1.00 48.81 99 PRO A C 1
ATOM 738 O O . PRO A 1 99 ? 17.322 -12.378 -11.053 1.00 48.81 99 PRO A O 1
ATOM 741 N N . PHE A 1 100 ? 19.062 -12.896 -9.744 1.00 48.53 100 PHE A N 1
ATOM 742 C CA . PHE A 1 100 ? 18.322 -12.885 -8.483 1.00 48.53 100 PHE A CA 1
ATOM 743 C C . PHE A 1 100 ? 19.166 -12.256 -7.372 1.00 48.53 100 PHE A C 1
ATOM 745 O O . PHE A 1 100 ? 19.610 -12.941 -6.452 1.00 48.53 100 PHE A O 1
ATOM 752 N N . GLU A 1 101 ? 19.403 -10.948 -7.445 1.00 56.12 101 GLU A N 1
ATOM 753 C CA . GLU A 1 101 ? 19.562 -10.210 -6.194 1.00 56.12 101 GLU A CA 1
ATOM 754 C C . GLU A 1 101 ? 18.183 -10.164 -5.539 1.00 56.12 101 GLU A C 1
ATOM 756 O O . GLU A 1 101 ? 17.200 -9.770 -6.171 1.00 56.12 101 GLU A O 1
ATOM 761 N N . ILE A 1 102 ? 18.087 -10.676 -4.314 1.00 63.84 102 ILE A N 1
ATOM 762 C CA . ILE A 1 102 ? 16.851 -10.623 -3.538 1.00 63.84 102 ILE A CA 1
ATOM 763 C C . ILE A 1 102 ? 16.579 -9.133 -3.296 1.00 63.84 102 ILE A C 1
ATOM 765 O O . ILE A 1 102 ? 17.391 -8.504 -2.620 1.00 63.84 102 ILE A O 1
ATOM 769 N N . PRO A 1 103 ? 15.504 -8.544 -3.853 1.00 73.25 103 PRO A N 1
ATOM 770 C CA . PRO A 1 103 ? 15.225 -7.137 -3.613 1.00 73.25 103 PRO A CA 1
ATOM 771 C C . PRO A 1 103 ? 14.924 -6.939 -2.127 1.00 73.25 103 PRO A C 1
ATOM 773 O O . PRO A 1 103 ? 14.218 -7.761 -1.531 1.00 73.25 103 PRO A O 1
ATOM 776 N N . ASP A 1 104 ? 15.405 -5.848 -1.526 1.00 81.69 104 ASP A N 1
ATOM 777 C CA . ASP A 1 104 ? 14.971 -5.530 -0.168 1.00 81.69 104 ASP A CA 1
ATOM 778 C C . ASP A 1 104 ? 13.514 -5.078 -0.238 1.00 81.69 104 ASP A C 1
ATOM 780 O O . ASP A 1 104 ? 13.176 -4.117 -0.939 1.00 81.69 104 ASP A O 1
ATOM 784 N N . ILE A 1 105 ? 12.648 -5.779 0.491 1.00 88.88 105 ILE A N 1
ATOM 785 C CA . ILE A 1 105 ? 11.219 -5.485 0.569 1.00 88.88 105 ILE A CA 1
ATOM 786 C C . ILE A 1 105 ? 10.883 -5.097 2.004 1.00 88.88 105 ILE A C 1
ATOM 788 O O . ILE A 1 105 ? 11.034 -5.895 2.929 1.00 88.88 105 ILE A O 1
ATOM 792 N N . ILE A 1 106 ? 10.388 -3.874 2.188 1.00 91.88 106 ILE A N 1
ATOM 793 C CA . ILE A 1 106 ? 9.948 -3.355 3.487 1.00 91.88 106 ILE A CA 1
ATOM 794 C C . ILE A 1 106 ? 8.493 -2.912 3.365 1.00 91.88 106 ILE A C 1
ATOM 796 O O . ILE A 1 106 ? 8.166 -2.092 2.512 1.00 91.88 106 ILE A O 1
ATOM 800 N N . SER A 1 107 ? 7.621 -3.424 4.234 1.00 94.69 107 SER A N 1
ATOM 801 C CA . SER A 1 107 ? 6.206 -3.041 4.301 1.00 94.69 107 SER A CA 1
ATOM 802 C C . SER A 1 107 ? 5.937 -2.220 5.556 1.00 94.69 107 SER A C 1
ATOM 804 O O . SER A 1 107 ? 6.260 -2.657 6.660 1.00 94.69 107 SER A O 1
ATOM 806 N N . LEU A 1 108 ? 5.304 -1.060 5.396 1.00 93.06 108 LEU A N 1
ATOM 807 C CA . LEU A 1 108 ? 4.911 -0.176 6.491 1.00 93.06 108 LEU A CA 1
ATOM 808 C C . LEU A 1 108 ? 3.390 0.023 6.485 1.00 93.06 108 LEU A C 1
ATOM 810 O O . LEU A 1 108 ? 2.840 0.345 5.427 1.00 93.06 108 LEU A O 1
ATOM 814 N N . PRO A 1 109 ? 2.700 -0.140 7.628 1.00 93.00 109 PRO A N 1
ATOM 815 C CA . PRO A 1 109 ? 1.263 0.090 7.700 1.00 93.00 109 PRO A CA 1
ATOM 816 C C . PRO A 1 109 ? 0.937 1.575 7.508 1.00 93.00 109 PRO A C 1
ATOM 818 O O . PRO A 1 109 ? 1.638 2.463 7.999 1.00 93.00 109 PRO A O 1
ATOM 821 N N . ILE A 1 110 ? -0.159 1.851 6.804 1.00 90.44 110 ILE A N 1
ATOM 822 C CA . ILE A 1 110 ? -0.726 3.193 6.701 1.00 90.44 110 ILE A CA 1
ATOM 823 C C . ILE A 1 110 ? -1.612 3.412 7.922 1.00 90.44 110 ILE A C 1
ATOM 825 O O . ILE A 1 110 ? -2.660 2.778 8.063 1.00 90.44 110 ILE A O 1
ATOM 829 N N . GLU A 1 111 ? -1.200 4.338 8.783 1.00 86.88 111 GLU A N 1
ATOM 830 C CA . GLU A 1 111 ? -1.945 4.697 9.992 1.00 86.88 111 GLU A CA 1
ATOM 831 C C . GLU A 1 111 ? -3.028 5.746 9.715 1.00 86.88 111 GLU A C 1
ATOM 833 O O . GLU A 1 111 ? -4.113 5.701 10.288 1.00 86.88 111 GLU A O 1
ATOM 838 N N . GLN A 1 112 ? -2.741 6.715 8.843 1.00 83.88 112 GLN A N 1
ATOM 839 C CA . GLN A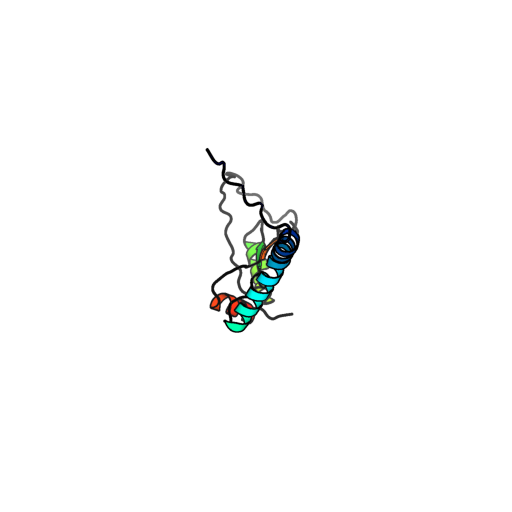 1 112 ? -3.619 7.848 8.540 1.00 83.88 112 GLN A CA 1
ATOM 840 C C . GLN A 1 112 ? -3.409 8.316 7.097 1.00 83.88 112 GLN A C 1
ATOM 842 O O . GLN A 1 112 ? -2.339 8.131 6.521 1.00 83.88 112 GLN A O 1
ATOM 847 N N . GLY A 1 113 ? -4.413 8.975 6.524 1.00 87.31 113 GLY A N 1
ATOM 848 C CA . GLY A 1 113 ? -4.321 9.579 5.199 1.00 87.31 113 GLY A CA 1
ATOM 849 C C . GLY A 1 113 ? -5.648 10.185 4.758 1.00 87.31 113 GLY A C 1
ATOM 850 O O . GLY A 1 113 ? -6.603 10.255 5.531 1.00 87.31 113 GLY A O 1
ATOM 851 N N . ASN A 1 114 ? -5.711 10.635 3.505 1.00 88.69 114 ASN A N 1
ATOM 852 C CA . ASN A 1 114 ? -6.938 11.191 2.945 1.00 88.69 114 ASN A CA 1
ATOM 853 C C . ASN A 1 114 ? -8.005 10.080 2.789 1.00 88.69 114 ASN A C 1
ATOM 855 O O . ASN A 1 114 ? -7.752 9.120 2.056 1.00 88.69 114 ASN A O 1
ATOM 859 N N . PRO A 1 115 ? -9.199 10.199 3.410 1.00 85.88 115 PRO A N 1
ATOM 860 C CA . PRO A 1 115 ? -10.215 9.144 3.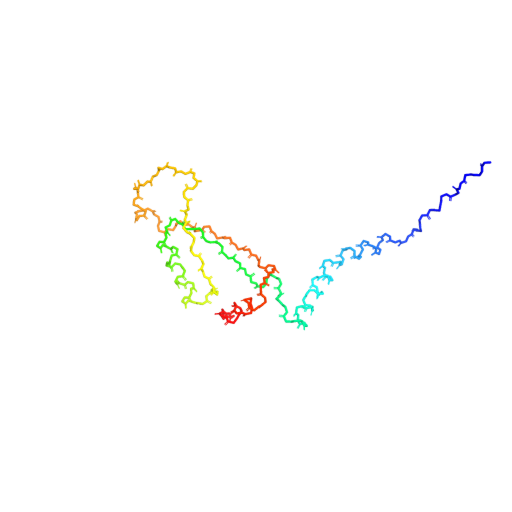368 1.00 85.88 115 PRO A CA 1
ATOM 861 C C . PRO A 1 115 ? -10.702 8.791 1.959 1.00 85.88 115 PRO A C 1
ATOM 863 O O . PRO A 1 115 ? -10.970 7.626 1.682 1.00 85.88 115 PRO A O 1
ATOM 866 N N . ALA A 1 116 ? -10.796 9.773 1.056 1.00 87.81 116 ALA A N 1
ATOM 867 C CA . ALA A 1 116 ? -11.216 9.533 -0.323 1.00 87.81 116 ALA A CA 1
ATOM 868 C C . ALA A 1 116 ? -10.148 8.755 -1.106 1.00 87.81 116 ALA A C 1
ATOM 870 O O . ALA A 1 116 ? -10.479 7.829 -1.840 1.00 87.81 116 ALA A O 1
ATOM 871 N N . TYR A 1 117 ? -8.869 9.080 -0.898 1.00 89.50 117 TYR A N 1
ATOM 872 C CA . TYR A 1 117 ? -7.755 8.343 -1.497 1.00 89.50 117 TYR A CA 1
ATOM 873 C C . TYR A 1 117 ? -7.679 6.899 -0.981 1.00 89.50 117 TYR A C 1
ATOM 875 O O . TYR A 1 117 ? -7.513 5.965 -1.757 1.00 89.50 117 TYR A O 1
ATOM 883 N N . LEU A 1 118 ? -7.845 6.707 0.328 1.00 89.44 118 LEU A N 1
ATOM 884 C CA . LEU A 1 118 ? -7.809 5.384 0.957 1.00 89.44 118 LEU A CA 1
ATOM 885 C C . LEU A 1 118 ? -8.969 4.500 0.491 1.00 89.44 118 LEU A C 1
ATOM 887 O O . LEU A 1 118 ? -8.760 3.325 0.206 1.00 89.44 118 LEU A O 1
ATOM 891 N N . ARG A 1 119 ? -10.162 5.081 0.324 1.00 87.69 119 ARG A N 1
ATOM 892 C CA . ARG A 1 119 ? -11.306 4.388 -0.278 1.00 87.69 119 ARG A CA 1
ATOM 893 C C . ARG A 1 119 ? -11.033 3.987 -1.727 1.00 87.69 119 ARG A C 1
ATOM 895 O O . ARG A 1 119 ? -11.281 2.847 -2.096 1.00 87.69 119 ARG A O 1
ATOM 902 N N . TRP A 1 120 ? -10.470 4.893 -2.526 1.00 91.25 120 TRP A N 1
ATOM 903 C CA . TRP A 1 120 ? -10.078 4.580 -3.901 1.00 91.25 120 TRP A CA 1
ATOM 904 C C . TRP A 1 120 ? -9.071 3.420 -3.969 1.00 91.25 120 TRP A C 1
ATOM 906 O O . TRP A 1 120 ? -9.177 2.579 -4.862 1.00 91.25 120 TRP A O 1
ATOM 916 N N . MET A 1 121 ? -8.123 3.333 -3.028 1.00 90.94 121 MET A N 1
ATOM 917 C CA . MET A 1 121 ? -7.193 2.199 -2.969 1.00 90.94 121 MET A CA 1
ATOM 918 C C . MET A 1 121 ? -7.918 0.871 -2.719 1.00 90.94 121 MET A C 1
ATOM 920 O O . MET A 1 121 ? -7.629 -0.105 -3.410 1.00 90.94 121 MET A O 1
ATOM 924 N N . GLU A 1 122 ? -8.875 0.850 -1.787 1.00 87.69 122 GLU A N 1
ATOM 925 C CA . GLU A 1 122 ? -9.687 -0.335 -1.475 1.00 87.69 122 GLU A CA 1
ATOM 926 C C . GLU A 1 122 ? -10.541 -0.783 -2.672 1.00 87.69 122 GLU A C 1
ATOM 928 O O . GLU A 1 122 ? -10.685 -1.975 -2.927 1.00 87.69 122 GLU A O 1
ATOM 933 N N . GLU A 1 123 ? -11.074 0.168 -3.442 1.00 89.31 123 GLU A N 1
ATOM 934 C CA . G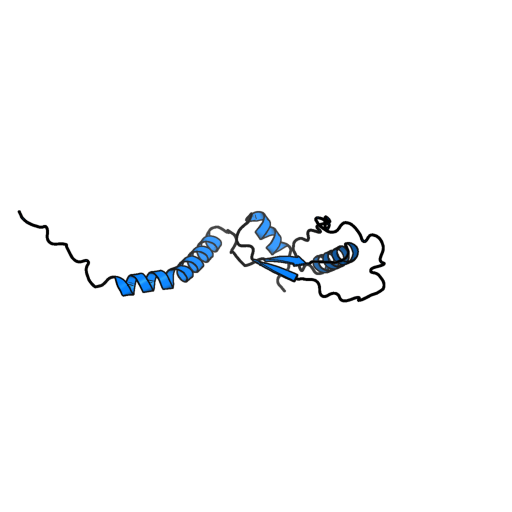LU A 1 123 ? -11.861 -0.105 -4.652 1.00 89.31 123 GLU A CA 1
ATOM 935 C C . GLU A 1 123 ? -10.994 -0.560 -5.840 1.00 89.31 123 GLU A C 1
ATOM 937 O O . GLU A 1 123 ? -11.450 -1.323 -6.695 1.00 89.31 123 GLU A O 1
ATOM 942 N N . SER A 1 124 ? -9.742 -0.099 -5.911 1.00 90.31 124 SER A N 1
ATOM 943 C CA . SER A 1 124 ? -8.837 -0.367 -7.039 1.00 90.31 124 SER A CA 1
ATOM 944 C C . SER A 1 124 ? -8.177 -1.745 -6.980 1.00 90.31 124 SER A C 1
ATOM 946 O O . SER A 1 124 ? -7.808 -2.293 -8.023 1.00 90.31 124 SER A O 1
ATOM 948 N N . VAL A 1 125 ? -8.024 -2.309 -5.779 1.00 90.44 125 VAL A N 1
ATOM 949 C CA . VAL A 1 125 ? -7.342 -3.588 -5.535 1.00 90.44 125 VAL A CA 1
ATOM 950 C C . VAL A 1 125 ? -8.366 -4.644 -5.107 1.00 90.44 125 VAL A C 1
ATOM 952 O O . VAL A 1 125 ? -8.896 -4.567 -3.999 1.00 90.44 125 VAL A O 1
ATOM 955 N N . PRO A 1 126 ? -8.656 -5.659 -5.945 1.00 82.25 126 PRO A N 1
ATOM 956 C CA . PRO A 1 126 ? -9.578 -6.727 -5.580 1.00 82.25 126 PRO A CA 1
ATOM 957 C C . PRO A 1 126 ? -9.078 -7.500 -4.355 1.00 82.25 126 PRO A C 1
ATOM 959 O O . PRO A 1 126 ? -7.924 -7.939 -4.313 1.00 82.25 126 PRO A O 1
ATOM 962 N N . ARG A 1 127 ? -9.964 -7.732 -3.380 1.00 74.00 127 ARG A N 1
ATOM 963 C CA . ARG A 1 127 ? -9.707 -8.699 -2.304 1.00 74.00 127 ARG A CA 1
ATOM 964 C C . ARG A 1 127 ? -9.645 -10.100 -2.922 1.00 74.00 127 ARG A C 1
ATOM 966 O O . ARG A 1 127 ? -10.625 -10.527 -3.530 1.00 74.00 127 ARG A O 1
ATOM 973 N N . HIS A 1 128 ? -8.491 -10.751 -2.809 1.00 60.34 128 HIS A N 1
ATOM 974 C CA . HIS A 1 128 ? -8.287 -12.146 -3.207 1.00 60.34 128 HIS A CA 1
ATOM 975 C C . HIS A 1 128 ? -8.631 -13.089 -2.054 1.00 60.34 128 HIS A C 1
ATOM 977 O O . HIS A 1 128 ? -8.406 -12.686 -0.888 1.00 60.34 128 HIS A O 1
#

Foldseek 3Di:
DDDDDDDDDDPDCVVVVVVCVVCVVVVVLVVQVVCCVVVVADRWQPDKDKDWDDPDPVVLVVVQCVCVVLLVWLDDDDDDDDPPDDD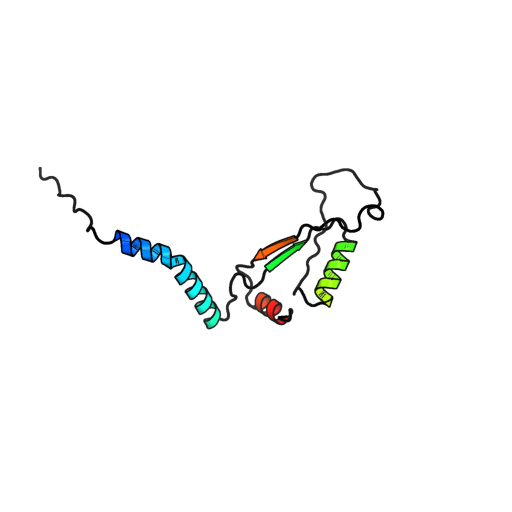DDDDDPPPPDDPDPPIDIDIDIGGHDDSVVVVSGVVSHDDD